Protein AF-A0A9E6DZD4-F1 (afdb_monomer_lite)

Secondary structure (DSSP, 8-state):
---SB-HHHHHHHHHHHHHTS-HHHHHHHHHHHHHHHHHHHHHHHSTT--HHHHHHHHHHHHHHTT-TTTB-GGG--SHHHHHHHHHHHHHHHHHHHTT-

Sequence (100 aa):
MSSLINGAQIRYHMRLFFQRQQTRSRSKLYGLLLEEVEGLLLATHQLPLELGKLRHRLRGLCCYLNIEQLVIVNQTQNLVELRLTLQALHDNILAIADEI

Structure (mmCIF, N/CA/C/O backbone):
data_AF-A0A9E6DZD4-F1
#
_entry.id   AF-A0A9E6DZD4-F1
#
loop_
_atom_site.group_PDB
_atom_site.id
_atom_site.type_symbol
_atom_site.label_atom_id
_atom_site.label_alt_id
_atom_site.label_comp_id
_atom_site.label_asym_id
_atom_site.label_entity_id
_atom_site.label_seq_id
_atom_site.pdbx_PDB_ins_code
_atom_site.Cartn_x
_atom_site.Cartn_y
_atom_site.Cartn_z
_atom_site.occupancy
_atom_site.B_iso_or_equiv
_atom_site.auth_seq_id
_atom_site.auth_comp_id
_atom_site.auth_asym_id
_atom_site.auth_atom_id
_atom_site.pdbx_PDB_model_num
ATOM 1 N N . MET A 1 1 ? 11.423 -18.073 -4.052 1.00 40.56 1 MET A N 1
ATOM 2 C CA . MET A 1 1 ? 11.023 -16.727 -4.514 1.00 40.56 1 MET A CA 1
ATOM 3 C C . MET A 1 1 ? 10.729 -15.884 -3.286 1.00 40.56 1 MET A C 1
ATOM 5 O O . MET A 1 1 ? 9.784 -16.199 -2.576 1.00 40.56 1 MET A O 1
ATOM 9 N N . SER A 1 2 ? 11.559 -14.889 -2.969 1.00 47.47 2 SER A N 1
ATOM 10 C CA . SER A 1 2 ? 11.213 -13.899 -1.944 1.00 47.47 2 SER A CA 1
ATOM 11 C C . SER A 1 2 ? 10.151 -12.970 -2.529 1.00 47.47 2 SER A C 1
ATOM 13 O O . SER A 1 2 ? 10.401 -12.328 -3.547 1.00 47.47 2 SER A O 1
ATOM 15 N N . SER A 1 3 ? 8.960 -12.932 -1.933 1.00 57.34 3 SER A N 1
ATOM 16 C CA . SER A 1 3 ? 7.947 -11.935 -2.291 1.00 57.34 3 SER A CA 1
ATOM 17 C C . SER A 1 3 ? 8.527 -10.527 -2.104 1.00 57.34 3 SER A C 1
ATOM 19 O O . SER A 1 3 ? 9.185 -10.277 -1.096 1.00 57.34 3 SER A O 1
ATOM 21 N N . LEU A 1 4 ? 8.257 -9.606 -3.037 1.00 66.56 4 LEU A N 1
ATOM 22 C CA . LEU A 1 4 ? 8.626 -8.182 -2.921 1.00 66.56 4 LEU A CA 1
ATOM 23 C C . LEU A 1 4 ? 7.999 -7.507 -1.685 1.00 66.56 4 LEU A C 1
ATOM 25 O O . LEU A 1 4 ? 8.429 -6.429 -1.272 1.00 66.56 4 LEU A O 1
ATOM 29 N N . ILE A 1 5 ? 6.963 -8.135 -1.122 1.00 71.75 5 ILE A N 1
ATOM 30 C CA . ILE A 1 5 ? 6.127 -7.624 -0.042 1.00 71.75 5 ILE A CA 1
ATOM 31 C C . ILE A 1 5 ? 5.681 -8.785 0.850 1.00 71.75 5 ILE A C 1
ATOM 33 O O . ILE A 1 5 ? 5.114 -9.770 0.367 1.00 71.75 5 ILE A O 1
ATOM 37 N N . ASN A 1 6 ? 5.843 -8.653 2.166 1.00 81.81 6 ASN A N 1
ATOM 38 C CA . ASN A 1 6 ? 5.203 -9.553 3.124 1.00 81.81 6 ASN A CA 1
ATOM 39 C C . ASN A 1 6 ? 3.845 -8.985 3.574 1.00 81.81 6 ASN A C 1
ATOM 41 O O . ASN A 1 6 ? 3.754 -8.286 4.582 1.00 81.81 6 ASN A O 1
ATOM 45 N N . GLY A 1 7 ? 2.782 -9.270 2.813 1.00 84.25 7 GLY A N 1
ATOM 46 C CA . GLY A 1 7 ? 1.461 -8.662 3.027 1.00 84.25 7 GLY A CA 1
ATOM 47 C C . GLY A 1 7 ? 0.891 -8.879 4.434 1.00 84.25 7 GLY A C 1
ATOM 48 O O . GLY A 1 7 ? 0.336 -7.956 5.022 1.00 84.25 7 GLY A O 1
ATOM 49 N N . ALA A 1 8 ? 1.089 -10.062 5.026 1.00 85.88 8 ALA A N 1
ATOM 50 C CA . ALA A 1 8 ? 0.633 -10.340 6.389 1.00 85.88 8 ALA A CA 1
ATOM 51 C C . ALA A 1 8 ? 1.344 -9.456 7.432 1.00 85.88 8 ALA A C 1
ATOM 53 O O . ALA A 1 8 ? 0.690 -8.894 8.312 1.00 85.88 8 ALA A O 1
ATOM 54 N N . GLN A 1 9 ? 2.666 -9.290 7.307 1.00 86.81 9 GLN A N 1
ATOM 55 C CA . GLN A 1 9 ? 3.433 -8.403 8.186 1.00 86.81 9 GLN A CA 1
ATOM 56 C C . GLN A 1 9 ? 3.054 -6.936 7.973 1.00 86.81 9 GLN A C 1
ATOM 58 O O . GLN A 1 9 ? 2.876 -6.210 8.947 1.00 86.81 9 GLN A O 1
ATOM 63 N N . ILE A 1 10 ? 2.857 -6.503 6.726 1.00 88.19 10 ILE A N 1
ATOM 64 C CA . ILE A 1 10 ? 2.420 -5.132 6.432 1.00 88.19 10 ILE A CA 1
ATOM 65 C C . ILE A 1 10 ? 1.082 -4.831 7.093 1.00 88.19 10 ILE A C 1
ATOM 67 O O . ILE A 1 10 ? 0.979 -3.812 7.772 1.00 88.19 10 ILE A O 1
ATOM 71 N N . ARG A 1 11 ? 0.089 -5.725 6.977 1.00 88.44 11 ARG A N 1
ATOM 72 C CA . ARG A 1 11 ? -1.209 -5.524 7.639 1.00 88.44 11 ARG A CA 1
ATOM 73 C C . ARG A 1 11 ? -1.069 -5.395 9.141 1.00 88.44 11 ARG A C 1
ATOM 75 O O . ARG A 1 11 ? -1.625 -4.476 9.729 1.00 88.44 11 ARG A O 1
ATOM 82 N N . TYR A 1 12 ? -0.288 -6.277 9.757 1.00 89.44 12 TYR A 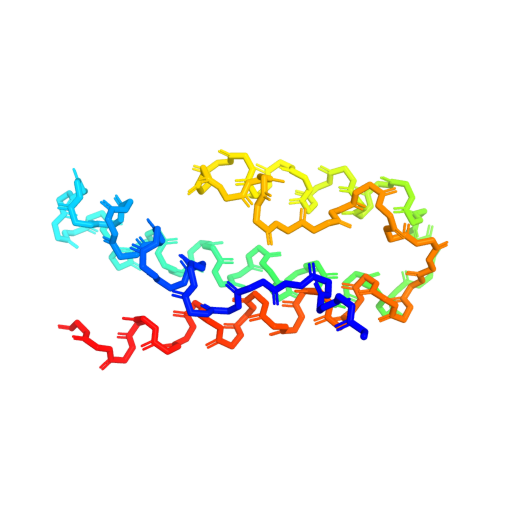N 1
ATOM 83 C CA . TYR A 1 12 ? -0.023 -6.207 11.189 1.00 89.44 12 TYR A CA 1
ATOM 84 C C . TYR A 1 12 ? 0.593 -4.856 11.599 1.00 89.44 12 TYR A C 1
ATOM 86 O O . TYR A 1 12 ? 0.096 -4.207 12.518 1.00 89.44 12 TYR A O 1
ATOM 94 N N . HIS A 1 13 ? 1.624 -4.391 10.890 1.00 88.00 13 HIS A N 1
ATOM 95 C CA . HIS A 1 13 ? 2.289 -3.120 11.194 1.00 88.00 13 HIS A CA 1
ATOM 96 C C . HIS A 1 13 ? 1.396 -1.903 10.944 1.00 88.00 13 HIS A C 1
ATOM 98 O O . HIS A 1 13 ? 1.350 -0.998 11.776 1.00 88.00 13 HIS A O 1
ATOM 104 N N . MET A 1 14 ? 0.643 -1.895 9.845 1.00 88.00 14 MET A N 1
ATOM 105 C CA . MET A 1 14 ? -0.331 -0.847 9.558 1.00 88.00 14 MET A CA 1
ATOM 106 C C . MET A 1 14 ? -1.423 -0.804 10.637 1.00 88.00 14 MET A C 1
ATOM 108 O O . MET A 1 14 ? -1.702 0.270 11.165 1.00 88.00 14 MET A O 1
ATOM 112 N N . ARG A 1 15 ? -1.977 -1.949 11.068 1.00 88.44 15 ARG A N 1
ATOM 113 C CA . ARG A 1 15 ? -2.927 -1.993 12.197 1.00 88.44 15 ARG A CA 1
ATOM 114 C C . ARG A 1 15 ? -2.330 -1.367 13.455 1.00 88.44 15 ARG A C 1
ATOM 116 O O . ARG A 1 15 ? -2.960 -0.499 14.053 1.00 88.44 15 ARG A O 1
ATOM 123 N N . LEU A 1 16 ? -1.109 -1.756 13.834 1.00 88.56 16 LEU A N 1
ATOM 124 C CA . LEU A 1 16 ? -0.418 -1.169 14.988 1.00 88.56 16 LEU A CA 1
ATOM 125 C C . LEU A 1 16 ? -0.217 0.344 14.838 1.00 88.56 16 LEU A C 1
ATOM 127 O O . LEU A 1 16 ? -0.373 1.083 15.810 1.00 88.56 16 LEU A O 1
ATOM 131 N N . PHE A 1 17 ? 0.121 0.815 13.636 1.00 88.56 17 PHE A N 1
ATOM 132 C CA . PHE A 1 17 ? 0.264 2.236 13.336 1.00 88.56 17 PHE A CA 1
ATOM 133 C C . PHE A 1 17 ? -1.053 2.992 13.564 1.00 88.56 17 PHE A C 1
ATOM 135 O O . PHE A 1 17 ? -1.067 3.979 14.302 1.00 88.56 17 PHE A O 1
ATOM 142 N N . PHE A 1 18 ? -2.169 2.513 13.006 1.00 86.19 18 PHE A N 1
ATOM 14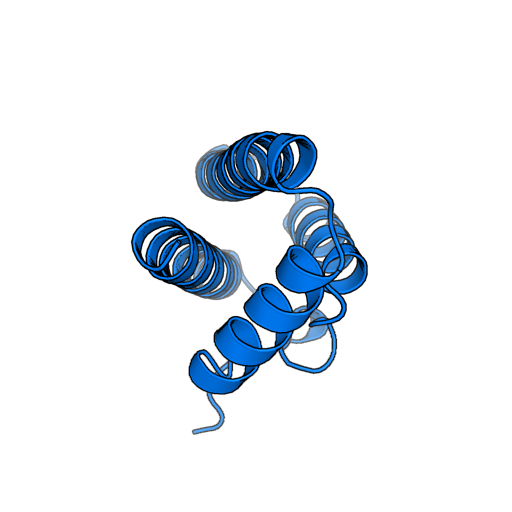3 C CA . PHE A 1 18 ? -3.469 3.178 13.127 1.00 86.19 18 PHE A CA 1
ATOM 144 C C . PHE A 1 18 ? -4.096 3.054 14.519 1.00 86.19 18 PHE A C 1
ATOM 146 O O . PHE A 1 18 ? -4.770 3.982 14.963 1.00 86.19 18 PHE A O 1
ATOM 153 N N . GLN A 1 19 ? -3.846 1.963 15.248 1.00 86.12 19 GLN A N 1
ATOM 154 C CA . GLN A 1 19 ? -4.295 1.804 16.638 1.00 86.12 19 GLN A CA 1
ATOM 155 C C . GLN A 1 19 ? -3.746 2.898 17.562 1.00 86.12 19 GLN A C 1
ATOM 157 O O . GLN A 1 19 ? -4.430 3.313 18.495 1.00 86.12 19 GLN A O 1
ATOM 162 N N . ARG A 1 20 ? -2.537 3.403 17.282 1.00 84.62 20 ARG A N 1
ATOM 163 C CA . ARG A 1 20 ? -1.909 4.498 18.042 1.00 84.62 20 ARG A CA 1
ATOM 164 C C . ARG A 1 20 ? -2.539 5.868 17.765 1.00 84.62 20 ARG A C 1
ATOM 166 O O . ARG A 1 20 ? -2.227 6.825 18.466 1.00 84.62 20 ARG A O 1
ATOM 173 N N . GLN A 1 21 ? -3.410 5.974 16.761 1.00 81.81 21 GLN A N 1
ATOM 174 C CA . GLN A 1 21 ? -4.058 7.220 16.358 1.00 81.81 21 GLN A CA 1
ATOM 175 C C . GLN A 1 21 ? -5.467 7.333 16.958 1.00 81.81 21 GLN A C 1
ATOM 177 O O . GLN A 1 21 ? -6.175 6.338 17.157 1.00 81.81 21 GLN A O 1
ATOM 182 N N . GLN A 1 22 ? -5.918 8.562 17.217 1.00 80.56 22 GLN A N 1
ATOM 183 C CA . GLN A 1 22 ? -7.302 8.815 17.631 1.00 80.56 22 GLN A CA 1
ATOM 184 C C . GLN A 1 22 ? -8.287 8.369 16.538 1.00 80.56 22 GLN A C 1
ATOM 186 O O . GLN A 1 22 ? -8.020 8.524 15.352 1.00 80.56 22 GLN A O 1
ATOM 191 N N . THR A 1 23 ? -9.464 7.856 16.904 1.00 73.25 23 THR A N 1
ATOM 192 C CA . THR A 1 23 ? -10.425 7.297 15.930 1.00 73.25 23 THR A CA 1
ATOM 193 C C . THR A 1 23 ? -10.794 8.287 14.817 1.00 73.25 23 THR A C 1
ATOM 195 O O . THR A 1 23 ? -10.801 7.922 13.647 1.00 73.25 23 THR A O 1
ATOM 198 N N . ARG A 1 24 ? -11.003 9.570 15.152 1.00 68.94 24 ARG A N 1
ATOM 199 C CA . ARG A 1 24 ? -11.319 10.621 14.166 1.00 68.94 24 ARG A CA 1
ATOM 200 C C . ARG A 1 24 ? -10.151 10.928 13.220 1.00 68.94 24 ARG A C 1
ATOM 202 O O . ARG A 1 24 ? -10.388 11.322 12.081 1.00 68.94 24 ARG A O 1
ATOM 209 N N . SER A 1 25 ? -8.903 10.754 13.663 1.00 82.19 25 SER A N 1
ATOM 210 C CA . SER A 1 25 ? -7.739 10.900 12.786 1.00 82.19 25 SER A CA 1
ATOM 211 C C . SER A 1 25 ? -7.498 9.651 11.939 1.00 82.19 25 SER A C 1
ATOM 213 O O . SER A 1 25 ? -7.030 9.803 10.818 1.00 82.19 25 SER A O 1
ATOM 215 N N . ARG A 1 26 ? -7.889 8.449 12.392 1.00 83.38 26 ARG A N 1
ATOM 216 C CA . ARG A 1 26 ? -7.745 7.201 11.617 1.00 83.38 26 ARG A CA 1
ATOM 217 C C . ARG A 1 26 ? -8.459 7.259 10.273 1.00 83.38 26 ARG A C 1
ATOM 219 O O . ARG A 1 26 ? -7.792 7.120 9.259 1.00 83.38 26 ARG A O 1
ATOM 226 N N . SER A 1 27 ? -9.769 7.517 10.242 1.00 80.75 27 SER A N 1
ATOM 227 C CA . SER A 1 27 ? -10.541 7.540 8.984 1.00 80.75 27 SER A CA 1
ATOM 228 C C . SER A 1 27 ? -9.994 8.566 7.989 1.00 80.75 27 SER A C 1
ATOM 230 O O . SER A 1 27 ? -9.896 8.292 6.798 1.00 80.75 27 SER A O 1
ATOM 232 N N . LYS A 1 28 ? -9.561 9.732 8.488 1.00 86.06 28 LYS A N 1
ATOM 233 C CA . LYS A 1 28 ? -8.924 10.756 7.656 1.00 86.06 28 LYS A CA 1
ATOM 234 C C . LYS A 1 28 ? -7.567 10.293 7.120 1.00 86.06 28 LYS A C 1
ATOM 236 O O . LYS A 1 28 ? -7.279 10.505 5.950 1.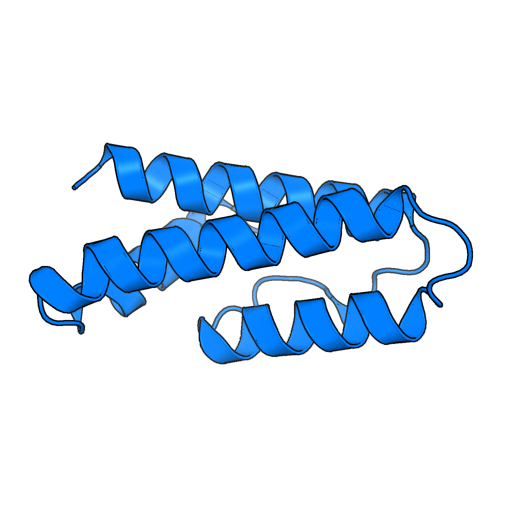00 86.06 28 LYS A O 1
ATOM 241 N N . LEU A 1 29 ? -6.740 9.671 7.958 1.00 85.94 29 LEU A N 1
ATOM 242 C CA . LEU A 1 29 ? -5.437 9.145 7.550 1.00 85.94 29 LEU A CA 1
ATOM 243 C C . LEU A 1 29 ? -5.573 7.997 6.543 1.00 85.94 29 LEU A C 1
ATOM 245 O O . LEU A 1 29 ? -4.772 7.938 5.618 1.00 85.94 29 LEU A O 1
ATOM 249 N N . TYR A 1 30 ? -6.587 7.135 6.678 1.00 84.25 30 TYR A N 1
ATOM 250 C CA . TYR A 1 30 ? -6.894 6.105 5.681 1.00 84.25 30 TYR A CA 1
ATOM 251 C C . TYR A 1 30 ? -7.208 6.715 4.320 1.00 84.25 30 TYR A C 1
ATOM 253 O O . TYR A 1 30 ? -6.579 6.326 3.343 1.00 84.25 30 TYR A O 1
ATOM 261 N N . GLY A 1 31 ? -8.118 7.695 4.269 1.00 86.31 31 GLY A N 1
ATOM 262 C CA . GLY A 1 31 ? -8.455 8.384 3.021 1.00 86.31 31 GLY A CA 1
ATOM 263 C C . GLY A 1 31 ? -7.226 9.004 2.358 1.00 86.31 31 GLY A C 1
ATOM 264 O O . GLY A 1 31 ? -6.965 8.741 1.192 1.00 86.31 31 GLY A O 1
ATOM 265 N N . LEU A 1 32 ? -6.404 9.725 3.130 1.00 90.00 32 LEU A N 1
ATOM 266 C CA . LEU A 1 32 ? -5.176 10.341 2.615 1.00 90.00 32 LEU A CA 1
ATOM 267 C C . LEU A 1 32 ? -4.158 9.314 2.098 1.00 90.00 32 LEU A C 1
ATOM 269 O O . LEU A 1 32 ? -3.499 9.549 1.089 1.00 90.00 32 LEU A O 1
ATOM 273 N N . LEU A 1 33 ? -3.996 8.185 2.792 1.00 90.81 33 LEU A N 1
ATOM 274 C CA . LEU A 1 33 ? -3.076 7.128 2.369 1.00 90.81 33 LEU A CA 1
ATOM 275 C C . LEU A 1 33 ? -3.572 6.406 1.120 1.00 90.81 33 LEU A C 1
ATOM 277 O O . LEU A 1 33 ? -2.763 6.095 0.248 1.00 90.81 33 LEU A O 1
ATOM 281 N N . LEU A 1 34 ? -4.877 6.151 1.033 1.00 90.94 34 LEU A N 1
ATOM 282 C CA . LEU A 1 34 ? -5.486 5.542 -0.139 1.00 90.94 34 LEU A CA 1
ATOM 283 C C . LEU A 1 34 ? -5.334 6.460 -1.358 1.00 90.94 34 LEU A C 1
ATOM 285 O O . LEU A 1 34 ? -4.791 6.022 -2.367 1.00 90.94 34 LEU A O 1
ATOM 289 N N . GLU A 1 35 ? -5.678 7.744 -1.219 1.00 92.25 35 GLU A N 1
ATOM 290 C CA . GLU A 1 35 ? -5.503 8.762 -2.265 1.00 92.25 35 GLU A CA 1
ATOM 291 C C . GLU A 1 35 ? -4.043 8.864 -2.736 1.00 92.25 35 GLU A C 1
ATOM 293 O O . GLU A 1 35 ? -3.776 8.947 -3.935 1.00 92.25 35 GLU A O 1
ATOM 298 N N . GLU A 1 36 ? -3.072 8.828 -1.817 1.00 92.06 36 GLU A N 1
ATOM 299 C CA . GLU A 1 36 ? -1.650 8.892 -2.172 1.00 92.06 36 GLU A CA 1
ATOM 300 C C . GLU A 1 36 ? -1.202 7.643 -2.952 1.00 92.06 36 GLU A C 1
ATOM 302 O O . GLU A 1 36 ? -0.477 7.760 -3.944 1.00 92.06 36 GLU A O 1
ATOM 307 N N . VAL A 1 37 ? -1.638 6.445 -2.547 1.00 92.38 37 VAL A N 1
ATOM 308 C CA . VAL A 1 37 ? -1.296 5.197 -3.250 1.00 92.38 37 VAL A CA 1
ATOM 309 C C . VAL A 1 37 ? -1.987 5.116 -4.612 1.00 92.38 37 VAL A C 1
ATOM 311 O O . VAL A 1 37 ? -1.337 4.755 -5.595 1.00 92.38 37 VAL A O 1
ATOM 314 N N . GLU A 1 38 ? -3.257 5.502 -4.710 1.00 92.38 38 GLU A N 1
ATOM 315 C CA . GLU A 1 38 ? -3.986 5.605 -5.979 1.00 92.38 38 GLU A CA 1
ATOM 316 C C . GLU A 1 38 ? -3.343 6.638 -6.911 1.00 92.38 38 GLU A C 1
ATOM 318 O O . GLU A 1 38 ? -3.142 6.372 -8.097 1.00 92.38 38 GLU A O 1
ATOM 323 N N . GLY A 1 39 ? -2.933 7.789 -6.374 1.00 91.12 39 GLY A N 1
ATOM 324 C CA . GLY A 1 39 ? -2.197 8.811 -7.110 1.00 91.12 39 GLY A CA 1
ATOM 325 C C . GLY A 1 39 ? -0.858 8.297 -7.642 1.00 91.12 39 GLY A C 1
ATOM 326 O O . GLY A 1 39 ? -0.489 8.586 -8.782 1.00 91.12 39 GLY A O 1
ATOM 327 N N . LEU A 1 40 ? -0.140 7.485 -6.859 1.00 90.94 40 LEU A N 1
ATOM 328 C CA . LEU A 1 40 ? 1.080 6.815 -7.312 1.00 90.94 40 LEU A CA 1
ATOM 329 C C . LEU A 1 40 ? 0.797 5.760 -8.385 1.00 90.94 40 LEU A C 1
ATOM 331 O O . LEU A 1 40 ? 1.529 5.710 -9.373 1.00 90.94 40 LEU A O 1
ATOM 335 N N . LEU A 1 41 ? -0.262 4.959 -8.239 1.00 91.06 41 LEU A N 1
ATOM 336 C CA . LEU A 1 41 ? -0.696 3.994 -9.253 1.00 91.06 41 LEU A CA 1
ATOM 337 C C . LEU A 1 41 ? -1.035 4.699 -10.570 1.00 91.06 41 LEU A C 1
ATOM 339 O O . LEU A 1 41 ? -0.500 4.328 -11.613 1.00 91.06 41 LEU A O 1
ATOM 343 N N . LEU A 1 42 ? -1.831 5.767 -10.535 1.00 90.50 42 LEU A N 1
ATOM 344 C CA . LEU A 1 42 ? -2.140 6.587 -11.710 1.00 90.50 42 LEU A CA 1
ATOM 345 C C . LEU A 1 42 ? -0.876 7.183 -12.337 1.00 90.50 42 LEU A C 1
ATOM 347 O O . LEU A 1 42 ? -0.719 7.161 -13.557 1.00 90.50 42 LEU A O 1
ATOM 351 N N . ALA A 1 43 ? 0.068 7.651 -11.521 1.00 87.62 43 ALA A N 1
ATOM 352 C CA . ALA A 1 43 ? 1.327 8.192 -12.013 1.00 87.62 43 ALA A CA 1
ATOM 353 C C . ALA A 1 43 ? 2.217 7.130 -12.688 1.00 87.62 43 ALA A C 1
ATOM 355 O O . ALA A 1 43 ? 2.984 7.478 -13.583 1.00 87.62 43 ALA A O 1
ATOM 356 N N . THR A 1 44 ? 2.089 5.837 -12.350 1.00 85.06 44 THR A N 1
ATOM 357 C CA . THR A 1 44 ? 2.761 4.763 -13.117 1.00 85.06 44 THR A CA 1
ATOM 358 C C . THR A 1 44 ? 2.206 4.598 -14.537 1.00 85.06 44 THR A C 1
ATOM 360 O O . THR A 1 44 ? 2.898 4.049 -15.393 1.00 85.06 44 THR A O 1
ATOM 363 N N . HIS A 1 45 ? 0.990 5.088 -14.807 1.00 81.31 45 HIS A N 1
ATOM 364 C CA . HIS A 1 45 ? 0.363 5.078 -16.132 1.00 81.31 45 HIS A CA 1
ATOM 365 C C . HIS A 1 45 ? 0.667 6.329 -16.969 1.00 81.31 45 HIS A C 1
ATOM 367 O O . HIS A 1 45 ? 0.512 6.294 -18.190 1.00 81.31 45 HIS A O 1
ATOM 373 N N . GLN A 1 46 ? 1.097 7.426 -16.341 1.00 75.50 46 GLN A N 1
ATOM 374 C CA . GLN A 1 46 ? 1.373 8.696 -17.012 1.00 75.50 46 GLN A CA 1
ATOM 375 C C . GLN A 1 46 ? 2.873 8.841 -17.314 1.00 75.50 46 GLN A C 1
ATOM 377 O O . GLN A 1 46 ? 3.702 9.039 -16.425 1.00 75.50 46 GLN A O 1
ATOM 382 N N . LEU A 1 47 ? 3.240 8.763 -18.595 1.00 68.06 47 LEU A N 1
ATOM 383 C CA . LEU A 1 47 ? 4.587 9.103 -19.066 1.00 68.06 47 LEU A CA 1
ATOM 384 C C . LEU A 1 47 ? 4.720 10.634 -19.238 1.00 68.06 47 LEU A C 1
ATOM 386 O O . LEU A 1 47 ? 3.791 11.239 -19.773 1.00 68.06 47 LEU A O 1
ATOM 390 N N . PRO A 1 48 ? 5.846 11.271 -18.839 1.00 62.88 48 PRO A N 1
ATOM 391 C CA . PRO A 1 48 ? 7.116 10.683 -18.424 1.00 62.88 48 PRO A CA 1
ATOM 392 C C . PRO A 1 48 ? 7.452 11.021 -16.957 1.00 62.88 48 PRO A C 1
ATOM 394 O O . PRO A 1 48 ? 8.383 11.782 -16.684 1.00 62.88 48 PRO A O 1
ATOM 397 N N . LEU A 1 49 ? 6.719 10.478 -15.980 1.00 65.00 49 LEU A N 1
ATOM 398 C CA . LEU A 1 49 ? 7.208 10.527 -14.599 1.00 65.00 49 LEU A CA 1
ATOM 399 C C . LEU A 1 49 ? 8.370 9.541 -14.429 1.00 65.00 49 LEU A C 1
ATOM 401 O O . LEU A 1 49 ? 8.234 8.338 -14.642 1.00 65.00 49 LEU A O 1
ATOM 405 N N . GLU A 1 50 ? 9.536 10.063 -14.050 1.00 80.19 50 GLU A N 1
ATOM 406 C CA . GLU A 1 50 ? 10.731 9.251 -13.832 1.00 80.19 50 GLU A CA 1
ATOM 407 C C . GLU A 1 50 ? 10.485 8.208 -12.735 1.00 80.19 50 GLU A C 1
ATOM 409 O O . GLU A 1 50 ? 10.114 8.546 -11.607 1.00 80.19 50 GLU A O 1
ATOM 414 N N . LEU A 1 51 ? 10.780 6.941 -13.036 1.00 83.38 51 LEU A N 1
ATOM 415 C CA . LEU A 1 51 ? 10.735 5.822 -12.088 1.00 83.38 51 LEU A CA 1
ATOM 416 C C . LEU A 1 51 ? 11.440 6.156 -10.759 1.00 83.38 51 LEU A C 1
ATOM 418 O O . LEU A 1 51 ? 10.989 5.753 -9.689 1.00 83.38 51 LEU A O 1
ATOM 422 N N . GLY A 1 52 ? 12.524 6.939 -10.807 1.00 84.12 52 GLY A N 1
ATOM 423 C CA . GLY A 1 52 ? 13.225 7.434 -9.621 1.00 84.12 52 GLY A CA 1
ATOM 424 C C . GLY A 1 52 ? 12.329 8.230 -8.666 1.00 84.12 52 GLY A C 1
ATOM 425 O O . GLY A 1 52 ? 12.349 7.969 -7.463 1.00 84.12 52 GLY A O 1
ATOM 426 N N . LYS A 1 53 ? 11.498 9.138 -9.191 1.00 88.19 53 LYS A N 1
ATOM 427 C CA . LYS A 1 53 ? 10.573 9.963 -8.397 1.00 88.19 53 LYS A CA 1
ATOM 428 C C . LYS A 1 53 ? 9.480 9.116 -7.758 1.00 88.19 53 LYS A C 1
ATOM 430 O O . LYS A 1 53 ? 9.195 9.279 -6.574 1.00 88.19 53 LYS A O 1
ATOM 435 N N . LEU A 1 54 ? 8.909 8.181 -8.516 1.00 88.69 54 LEU A N 1
ATOM 436 C CA . LEU A 1 54 ? 7.870 7.289 -8.001 1.00 88.69 54 LEU A CA 1
ATOM 437 C C . LEU A 1 54 ? 8.407 6.363 -6.903 1.00 88.69 54 LEU A C 1
ATOM 439 O O . LEU A 1 54 ? 7.783 6.238 -5.852 1.00 88.69 54 LEU A O 1
ATOM 443 N N . ARG A 1 55 ? 9.605 5.790 -7.088 1.00 88.88 55 ARG A N 1
ATOM 444 C CA . ARG A 1 55 ? 10.276 5.001 -6.039 1.00 88.88 55 ARG A CA 1
ATOM 445 C C . ARG A 1 55 ? 10.571 5.829 -4.794 1.00 88.88 55 ARG A C 1
ATOM 447 O O . ARG A 1 55 ? 10.408 5.331 -3.685 1.00 88.88 55 ARG A O 1
ATOM 454 N N . HIS A 1 56 ? 10.992 7.085 -4.957 1.00 89.69 56 HIS A N 1
ATOM 455 C CA . HIS A 1 56 ? 11.245 7.972 -3.823 1.00 89.69 56 HIS A CA 1
ATOM 456 C C . HIS A 1 56 ? 9.966 8.252 -3.021 1.00 89.69 56 HIS A C 1
ATOM 458 O O . HIS A 1 56 ? 9.984 8.141 -1.797 1.00 89.69 56 HIS A O 1
ATOM 464 N N . ARG A 1 57 ? 8.844 8.539 -3.696 1.00 90.75 57 ARG A N 1
ATOM 465 C CA . ARG A 1 57 ? 7.543 8.726 -3.030 1.00 90.75 57 ARG A CA 1
ATOM 466 C C . ARG A 1 57 ? 7.063 7.454 -2.336 1.00 90.75 57 ARG A C 1
ATOM 468 O O . ARG A 1 57 ? 6.693 7.518 -1.168 1.00 90.75 57 ARG A O 1
ATOM 475 N N . LEU A 1 58 ? 7.155 6.302 -3.004 1.00 90.12 58 LEU A N 1
ATOM 476 C CA . LEU A 1 58 ? 6.843 5.006 -2.398 1.00 90.12 58 LEU A CA 1
ATOM 477 C C . LEU A 1 58 ? 7.683 4.763 -1.134 1.00 90.12 58 LEU A C 1
ATOM 479 O O . LEU A 1 58 ? 7.147 4.372 -0.103 1.00 90.12 58 LEU A O 1
ATOM 483 N N . ARG A 1 59 ? 8.988 5.051 -1.176 1.00 90.81 59 ARG A N 1
ATOM 484 C CA . ARG A 1 59 ? 9.853 4.955 0.007 1.00 90.81 59 ARG A CA 1
ATOM 485 C C . ARG A 1 59 ? 9.365 5.865 1.136 1.00 90.81 59 ARG A C 1
ATOM 487 O O . ARG A 1 59 ? 9.309 5.414 2.274 1.00 90.81 59 ARG A O 1
ATOM 494 N N . GLY A 1 60 ? 9.006 7.112 0.825 1.00 91.06 60 GLY A N 1
ATOM 495 C CA . GLY A 1 60 ? 8.449 8.057 1.797 1.00 91.06 60 GLY A CA 1
ATOM 496 C C . GLY A 1 60 ? 7.185 7.522 2.473 1.00 91.06 60 GLY A C 1
ATOM 497 O O . GLY A 1 60 ? 7.091 7.554 3.699 1.00 91.06 60 GLY A O 1
ATOM 498 N N . LEU A 1 61 ? 6.268 6.947 1.690 1.00 90.88 61 LEU A N 1
ATOM 499 C CA . LEU A 1 61 ? 5.057 6.293 2.191 1.00 90.88 61 LEU A CA 1
ATOM 500 C C . LEU A 1 61 ? 5.389 5.111 3.116 1.00 90.88 61 LEU A C 1
ATOM 502 O O . LEU A 1 61 ? 4.862 5.019 4.224 1.00 90.88 61 LEU A O 1
ATOM 506 N N . CYS A 1 62 ? 6.291 4.220 2.694 1.00 89.88 62 CYS A N 1
ATOM 507 C CA . CYS A 1 62 ? 6.688 3.071 3.506 1.00 89.88 62 CYS A CA 1
ATOM 508 C C . CYS A 1 62 ? 7.352 3.493 4.825 1.00 89.88 62 CYS A C 1
ATOM 510 O O . CYS A 1 62 ? 7.048 2.903 5.858 1.00 89.88 62 CYS A O 1
ATOM 512 N N . CYS A 1 63 ? 8.200 4.526 4.808 1.00 90.38 63 CYS A N 1
ATOM 513 C CA . CYS A 1 63 ? 8.802 5.088 6.019 1.00 90.38 63 CYS A CA 1
ATOM 514 C C . CYS A 1 63 ? 7.753 5.717 6.942 1.00 90.38 63 CYS A C 1
ATOM 516 O O . CYS A 1 63 ? 7.791 5.501 8.148 1.00 90.38 63 CYS A O 1
ATOM 518 N N . TYR A 1 64 ? 6.789 6.463 6.394 1.00 89.81 64 TYR A N 1
ATOM 519 C CA . TYR A 1 64 ? 5.703 7.058 7.180 1.00 89.81 64 TYR A CA 1
ATOM 520 C C . TYR A 1 64 ? 4.896 5.995 7.944 1.00 89.81 64 TYR A C 1
ATOM 522 O O . TYR A 1 64 ? 4.528 6.188 9.103 1.00 89.81 64 TYR A O 1
ATOM 530 N N . LEU A 1 65 ? 4.678 4.845 7.307 1.00 87.62 65 LEU A N 1
ATOM 531 C CA . LEU A 1 65 ? 3.970 3.699 7.871 1.00 87.62 65 LEU A CA 1
ATOM 532 C C . LEU A 1 65 ? 4.851 2.784 8.745 1.00 87.62 65 LEU A C 1
ATOM 534 O O . LEU A 1 65 ? 4.326 1.841 9.336 1.00 87.62 65 LEU A O 1
ATOM 538 N N . ASN A 1 66 ? 6.160 3.045 8.856 1.00 87.44 66 ASN A N 1
ATOM 539 C CA . ASN A 1 66 ? 7.153 2.171 9.499 1.00 87.44 66 ASN A CA 1
ATOM 540 C C . ASN A 1 66 ? 7.156 0.730 8.941 1.00 87.44 66 ASN A C 1
ATOM 542 O O . ASN A 1 66 ? 7.188 -0.247 9.697 1.00 87.44 66 ASN A O 1
ATOM 546 N N . ILE A 1 67 ? 7.069 0.592 7.615 1.00 87.50 67 ILE A N 1
ATOM 547 C CA . ILE A 1 67 ? 7.080 -0.696 6.894 1.00 87.50 67 ILE A CA 1
ATOM 548 C C . ILE A 1 67 ? 8.179 -0.771 5.828 1.00 87.50 67 ILE A C 1
ATOM 550 O O . ILE A 1 67 ? 8.192 -1.693 5.017 1.00 87.50 67 ILE A O 1
ATOM 554 N N . GLU A 1 68 ? 9.114 0.176 5.792 1.00 86.44 68 GLU A N 1
ATOM 555 C CA . GLU A 1 68 ? 10.169 0.249 4.776 1.00 86.44 68 GLU A CA 1
ATOM 556 C C . GLU A 1 68 ? 11.105 -0.965 4.762 1.00 86.44 68 GLU A C 1
ATOM 558 O O . GLU A 1 68 ? 11.681 -1.273 3.726 1.00 86.44 68 GLU A O 1
ATOM 563 N N . GLN A 1 69 ? 11.220 -1.686 5.880 1.00 81.69 69 GLN A N 1
ATOM 564 C CA . GLN A 1 69 ? 11.970 -2.947 5.965 1.00 81.69 69 GLN A CA 1
ATOM 565 C C . GLN A 1 69 ? 11.172 -4.154 5.440 1.00 81.69 69 GLN A C 1
ATOM 567 O O . GLN A 1 69 ? 11.735 -5.220 5.209 1.00 81.69 69 GLN A O 1
ATOM 572 N N . LEU A 1 70 ? 9.854 -4.000 5.273 1.00 80.94 70 LEU A N 1
ATOM 573 C CA . LEU A 1 70 ? 8.920 -5.052 4.850 1.00 80.94 70 LEU A CA 1
ATOM 574 C C . LEU A 1 70 ? 8.578 -4.971 3.357 1.00 80.94 70 LEU A C 1
ATOM 576 O O . LEU A 1 70 ? 7.994 -5.904 2.801 1.00 80.94 70 LEU A O 1
ATOM 580 N N . VAL A 1 71 ? 8.915 -3.844 2.727 1.00 79.94 71 VAL A N 1
ATOM 581 C CA . VAL A 1 71 ? 8.693 -3.565 1.310 1.00 79.94 71 VAL A CA 1
ATOM 582 C C . VAL A 1 71 ? 10.042 -3.373 0.649 1.00 79.94 71 VAL A C 1
ATOM 584 O O . VAL A 1 71 ? 10.813 -2.491 1.024 1.00 79.94 71 VAL A O 1
ATOM 587 N N . ILE A 1 72 ? 10.325 -4.153 -0.388 1.00 77.44 72 ILE A N 1
ATOM 588 C CA . ILE A 1 72 ? 11.623 -4.093 -1.053 1.00 77.44 72 ILE A CA 1
ATOM 589 C C . ILE A 1 72 ? 11.669 -2.966 -2.108 1.00 77.44 72 ILE A C 1
ATOM 591 O O . ILE A 1 72 ? 11.909 -3.179 -3.296 1.00 77.44 72 ILE A O 1
ATOM 595 N N . VAL A 1 73 ? 11.461 -1.722 -1.661 1.00 73.81 73 VAL A N 1
ATOM 596 C CA . VAL A 1 73 ? 11.344 -0.527 -2.524 1.00 73.81 73 VAL A CA 1
ATOM 597 C C . VAL A 1 73 ? 12.602 -0.294 -3.368 1.00 73.81 73 VAL A C 1
ATOM 599 O O . VAL A 1 73 ? 12.523 0.045 -4.547 1.00 73.81 73 VAL A O 1
ATOM 602 N N . ASN A 1 74 ? 13.786 -0.512 -2.788 1.00 67.25 74 ASN A N 1
ATOM 603 C CA . ASN A 1 74 ? 15.059 -0.269 -3.475 1.00 67.25 74 ASN A CA 1
ATOM 604 C C . ASN A 1 74 ? 15.410 -1.346 -4.514 1.00 67.25 74 ASN A C 1
ATOM 606 O O . ASN A 1 74 ? 16.250 -1.092 -5.373 1.00 67.25 74 ASN A O 1
ATOM 610 N N . GLN A 1 75 ? 14.777 -2.525 -4.458 1.00 72.69 75 GLN A N 1
ATOM 611 C CA . GLN A 1 75 ? 14.942 -3.555 -5.490 1.00 72.69 75 GLN A CA 1
ATOM 612 C C . GLN A 1 75 ? 13.951 -3.389 -6.638 1.00 72.69 75 GLN A C 1
ATOM 614 O O . GLN A 1 75 ? 14.048 -4.129 -7.603 1.00 72.69 75 GLN A O 1
ATOM 619 N N . THR A 1 76 ? 13.041 -2.413 -6.574 1.00 79.44 76 THR A N 1
ATOM 620 C CA . THR A 1 76 ? 12.140 -2.117 -7.687 1.00 79.44 76 THR A CA 1
ATOM 621 C C . THR A 1 76 ? 12.943 -1.528 -8.851 1.00 79.44 76 THR A C 1
ATOM 623 O O . THR A 1 76 ? 13.384 -0.369 -8.806 1.00 79.44 76 THR A O 1
ATOM 626 N N . GLN A 1 77 ? 13.166 -2.332 -9.889 1.00 76.88 77 GLN A N 1
ATOM 627 C CA . GLN A 1 77 ? 14.014 -1.982 -11.033 1.00 76.88 77 GLN A CA 1
ATOM 628 C C . GLN A 1 77 ? 13.222 -1.404 -12.204 1.00 76.88 77 GLN A C 1
ATOM 630 O O . GLN A 1 77 ? 13.786 -0.704 -13.042 1.00 76.88 77 GLN A O 1
ATOM 635 N N . ASN A 1 78 ? 11.917 -1.666 -12.262 1.00 85.06 78 ASN A N 1
ATOM 636 C CA . ASN A 1 78 ? 11.066 -1.274 -13.380 1.00 85.06 78 ASN A CA 1
ATOM 637 C C . ASN A 1 78 ? 9.656 -0.854 -12.923 1.00 85.06 78 ASN A C 1
ATOM 639 O O . ASN A 1 78 ? 9.267 -1.025 -11.766 1.00 85.06 78 ASN A O 1
ATOM 643 N N . LEU A 1 79 ? 8.886 -0.280 -13.854 1.00 84.12 79 LEU A N 1
ATOM 644 C CA . LEU A 1 79 ? 7.515 0.180 -13.602 1.00 84.12 79 LEU A CA 1
ATOM 645 C C . LEU A 1 79 ? 6.546 -0.964 -13.265 1.00 84.12 79 LEU A C 1
ATOM 647 O O . LEU A 1 79 ? 5.596 -0.743 -12.520 1.00 84.12 79 LEU A O 1
ATOM 651 N N . VAL A 1 80 ? 6.778 -2.177 -13.778 1.00 87.00 80 VAL A N 1
ATOM 652 C CA . VAL A 1 80 ? 5.909 -3.338 -13.520 1.00 87.00 80 VAL A CA 1
ATOM 653 C C . VAL A 1 80 ? 6.011 -3.761 -12.056 1.00 87.00 80 VAL A C 1
ATOM 655 O O . VAL A 1 80 ? 4.996 -3.864 -11.374 1.00 87.00 80 VAL A O 1
ATOM 658 N N . GLU A 1 81 ? 7.228 -3.932 -11.544 1.00 85.56 81 GLU A N 1
ATOM 659 C CA . GLU A 1 81 ? 7.488 -4.239 -10.134 1.00 85.56 81 GLU A CA 1
ATOM 660 C C . GLU A 1 81 ? 6.969 -3.144 -9.207 1.00 85.56 81 GLU A C 1
ATOM 662 O O . GLU A 1 81 ? 6.369 -3.441 -8.173 1.00 85.56 81 GLU A O 1
ATOM 667 N N . LEU A 1 82 ? 7.153 -1.877 -9.593 1.00 86.19 82 LEU A N 1
ATOM 668 C CA . LEU A 1 82 ? 6.646 -0.744 -8.826 1.00 86.19 82 LEU A CA 1
ATOM 669 C C . LEU A 1 82 ? 5.125 -0.818 -8.7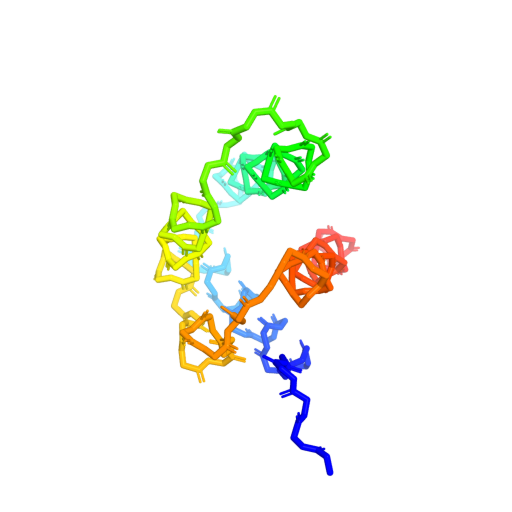12 1.00 86.19 82 LEU A C 1
ATOM 671 O O . LEU A 1 82 ? 4.576 -0.655 -7.626 1.00 86.19 82 LEU A O 1
ATOM 675 N N . ARG A 1 83 ? 4.452 -1.092 -9.830 1.00 88.06 83 ARG A N 1
ATOM 676 C CA . ARG A 1 83 ? 2.998 -1.187 -9.887 1.00 88.06 83 ARG A CA 1
ATOM 677 C C . ARG A 1 83 ? 2.475 -2.367 -9.077 1.00 88.06 83 ARG A C 1
ATOM 679 O O . ARG A 1 83 ? 1.524 -2.187 -8.330 1.00 88.06 83 ARG A O 1
ATOM 686 N N . LEU A 1 84 ? 3.111 -3.536 -9.159 1.00 87.38 84 LEU A N 1
ATOM 687 C CA . LEU A 1 84 ? 2.760 -4.686 -8.314 1.00 87.38 84 LEU A CA 1
ATOM 688 C C . LEU A 1 84 ? 2.940 -4.364 -6.824 1.00 87.38 84 LEU A C 1
ATOM 690 O O . LEU A 1 84 ? 2.101 -4.728 -6.004 1.00 87.38 84 LEU A O 1
ATOM 694 N N . THR A 1 85 ? 4.010 -3.642 -6.486 1.00 88.31 85 THR A N 1
ATOM 695 C CA . THR A 1 85 ? 4.306 -3.225 -5.111 1.00 88.31 85 THR A CA 1
ATOM 696 C C . THR A 1 85 ? 3.247 -2.251 -4.585 1.00 88.31 85 THR A C 1
ATOM 698 O O . THR A 1 85 ? 2.715 -2.431 -3.490 1.00 88.31 85 THR A O 1
ATOM 701 N N . LEU A 1 86 ? 2.892 -1.245 -5.386 1.00 89.81 86 LEU A N 1
ATOM 702 C CA . LEU A 1 86 ? 1.841 -0.279 -5.066 1.00 89.81 86 LEU A CA 1
ATOM 703 C C . LEU A 1 86 ? 0.460 -0.935 -4.976 1.00 89.81 86 LEU A C 1
ATOM 705 O O . LEU A 1 86 ? -0.282 -0.634 -4.047 1.00 89.81 86 LEU A O 1
ATOM 709 N N . GLN A 1 87 ? 0.135 -1.859 -5.884 1.00 90.62 87 GLN A N 1
ATOM 710 C CA . GLN A 1 87 ? -1.140 -2.576 -5.872 1.00 90.62 87 GLN A CA 1
ATOM 711 C C . GLN A 1 87 ? -1.289 -3.412 -4.601 1.00 90.62 87 GLN A C 1
ATOM 713 O O . GLN A 1 87 ? -2.303 -3.338 -3.921 1.00 90.62 87 GLN A O 1
ATOM 718 N N . ALA A 1 88 ? -0.250 -4.151 -4.219 1.00 88.88 88 ALA A N 1
ATOM 719 C CA . ALA A 1 88 ? -0.293 -4.907 -2.979 1.00 88.88 88 ALA A CA 1
ATOM 720 C C . ALA A 1 88 ? -0.412 -3.984 -1.754 1.00 88.88 88 ALA A C 1
ATOM 722 O O . ALA A 1 88 ? -1.119 -4.325 -0.811 1.00 88.88 88 ALA A O 1
ATOM 723 N N . LEU A 1 89 ? 0.238 -2.814 -1.732 1.00 89.31 89 LEU A N 1
ATOM 724 C CA . LEU A 1 89 ? 0.033 -1.837 -0.654 1.00 89.31 89 LEU A CA 1
ATOM 725 C C . LEU A 1 89 ? -1.413 -1.339 -0.601 1.00 89.31 89 LEU A C 1
ATOM 727 O O . LEU A 1 89 ? -1.994 -1.325 0.481 1.00 89.31 89 LEU A O 1
ATOM 731 N N . HIS A 1 90 ? -1.986 -0.989 -1.750 1.00 91.81 90 HIS A N 1
ATOM 732 C CA . HIS A 1 90 ? -3.380 -0.577 -1.886 1.00 91.81 90 HIS A CA 1
ATOM 733 C C . HIS A 1 90 ? -4.338 -1.630 -1.311 1.00 91.81 90 HIS A C 1
ATOM 735 O O . HIS A 1 90 ? -5.133 -1.329 -0.423 1.00 91.81 90 HIS A O 1
ATOM 741 N N . ASP A 1 91 ? -4.187 -2.888 -1.726 1.00 91.06 91 ASP A N 1
ATOM 742 C CA . ASP A 1 91 ? -5.046 -3.984 -1.274 1.00 91.06 91 ASP A CA 1
ATOM 743 C C . ASP A 1 91 ? -4.916 -4.226 0.243 1.00 91.06 91 ASP A C 1
ATOM 745 O O . ASP A 1 91 ? -5.892 -4.549 0.917 1.00 91.06 91 ASP A O 1
ATOM 749 N N . ASN A 1 92 ? -3.720 -4.028 0.814 1.00 88.94 92 ASN A N 1
ATOM 750 C CA . ASN A 1 92 ? -3.517 -4.124 2.261 1.00 88.94 92 ASN A CA 1
ATOM 751 C C . ASN A 1 92 ? -4.121 -2.941 3.030 1.00 88.94 92 ASN A C 1
ATOM 753 O O . ASN A 1 92 ? -4.583 -3.148 4.147 1.00 88.94 92 ASN A O 1
ATOM 757 N N . ILE A 1 93 ? -4.135 -1.730 2.465 1.00 88.69 93 ILE A N 1
ATOM 758 C CA . ILE A 1 93 ? -4.797 -0.569 3.082 1.00 88.69 93 ILE A CA 1
ATOM 759 C C . ILE A 1 93 ? -6.310 -0.794 3.118 1.00 88.69 93 ILE A C 1
ATOM 761 O O . ILE A 1 93 ? -6.913 -0.621 4.177 1.00 88.69 93 ILE A O 1
ATOM 765 N N . LEU A 1 94 ? -6.902 -1.237 2.003 1.00 89.44 94 LEU A N 1
ATOM 766 C CA . LEU A 1 94 ? -8.331 -1.552 1.923 1.00 89.44 94 LEU A CA 1
ATOM 767 C C . LEU A 1 94 ? -8.729 -2.649 2.912 1.00 89.44 94 LEU A C 1
ATOM 769 O O . LEU A 1 94 ? -9.650 -2.456 3.699 1.00 89.44 94 LEU A O 1
ATOM 773 N N . ALA A 1 95 ? -7.973 -3.749 2.951 1.00 88.25 95 ALA A N 1
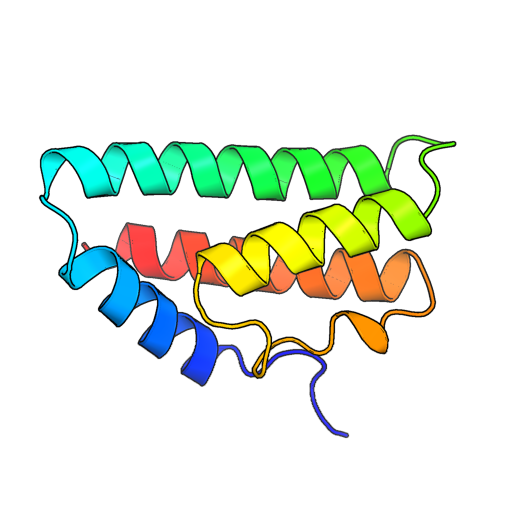ATOM 774 C CA . ALA A 1 95 ? -8.254 -4.853 3.866 1.00 88.25 95 ALA A CA 1
ATOM 775 C C . ALA A 1 95 ? -8.264 -4.424 5.343 1.00 88.25 95 ALA A C 1
ATOM 777 O O . ALA A 1 95 ? -8.986 -5.001 6.144 1.00 88.25 95 ALA A O 1
ATOM 778 N N . ILE A 1 96 ? -7.463 -3.426 5.725 1.00 84.25 96 ILE A N 1
ATOM 779 C CA . ILE A 1 96 ? -7.461 -2.901 7.096 1.00 84.25 96 ILE A CA 1
ATOM 780 C C . ILE A 1 96 ? -8.616 -1.924 7.317 1.00 84.25 96 ILE A C 1
ATOM 782 O O . ILE A 1 96 ? -9.167 -1.884 8.414 1.00 84.25 96 ILE A O 1
ATOM 786 N N . ALA A 1 97 ? -8.969 -1.128 6.307 1.00 81.25 97 ALA A N 1
ATOM 787 C CA . ALA A 1 97 ? -10.101 -0.214 6.386 1.00 81.25 97 ALA A CA 1
ATOM 788 C C . ALA A 1 97 ? -11.431 -0.964 6.585 1.00 81.25 97 ALA A C 1
ATOM 790 O O . ALA A 1 97 ? -12.263 -0.487 7.348 1.00 81.25 97 ALA A O 1
ATOM 791 N N . ASP A 1 98 ? -11.590 -2.145 5.979 1.00 78.88 98 ASP A N 1
ATOM 792 C CA . ASP A 1 98 ? -12.776 -3.004 6.140 1.00 78.88 98 ASP A CA 1
ATOM 793 C C . ASP A 1 98 ? -12.874 -3.677 7.529 1.00 78.88 98 ASP A C 1
ATOM 795 O O . ASP A 1 98 ? -13.941 -4.149 7.922 1.00 78.88 98 ASP A O 1
ATOM 799 N N . GLU A 1 99 ? -11.770 -3.760 8.282 1.00 74.88 99 GLU A N 1
ATOM 800 C CA . GLU A 1 99 ? -11.689 -4.454 9.580 1.00 74.88 99 GLU A CA 1
ATOM 801 C C . GLU A 1 99 ? -12.060 -3.572 10.796 1.00 74.88 99 GLU A C 1
ATOM 803 O O . GLU A 1 99 ? -12.086 -4.082 11.922 1.00 74.88 99 GLU A O 1
ATOM 808 N N . ILE A 1 100 ? -12.293 -2.264 10.616 1.00 63.94 100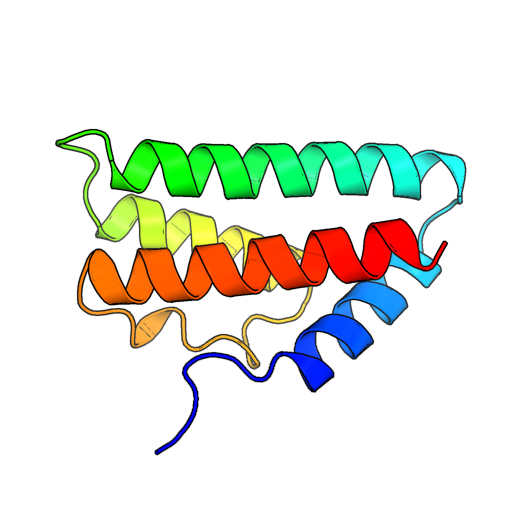 ILE A N 1
ATOM 809 C CA . ILE A 1 100 ? -12.456 -1.264 11.698 1.00 63.94 100 ILE A CA 1
ATOM 810 C C . ILE A 1 100 ? -13.828 -0.599 11.633 1.00 63.94 100 ILE A C 1
ATOM 812 O O . ILE A 1 100 ? -14.426 -0.435 12.722 1.00 63.94 100 ILE A O 1
#

pLDDT: mean 83.48, std 9.35, range [40.56, 92.38]

Foldseek 3Di:
DDPLAPLVVLLVLLLVVLVPDDPVVSVVVLVVLLVLLVVLLVVLVDPPDPPVVSLVSVCVSCVVSVNNVRHNSVPPPDSVSSNVSSVSVNVSSVVNVVVD

Radius of gyration: 13.23 Å; chains: 1; bounding box: 28×28×37 Å